Protein AF-A0A8T5BST2-F1 (afdb_monomer_lite)

pLDDT: mean 91.3, std 5.73, range [65.06, 97.19]

Radius of gyration: 20.76 Å; chains: 1; bounding box: 47×35×54 Å

Structure (mmCIF, N/CA/C/O backbone):
data_AF-A0A8T5BST2-F1
#
_entry.id   AF-A0A8T5BST2-F1
#
loop_
_atom_site.group_PDB
_atom_site.id
_atom_site.type_symbol
_atom_site.label_atom_id
_atom_site.label_alt_id
_atom_site.label_comp_id
_atom_site.label_asym_id
_atom_site.label_entity_id
_atom_site.label_seq_id
_atom_site.pdbx_PDB_ins_code
_atom_site.Cartn_x
_atom_site.Cartn_y
_atom_site.Cartn_z
_atom_site.occupancy
_atom_site.B_iso_or_equiv
_atom_site.auth_seq_id
_atom_site.auth_comp_id
_atom_site.auth_asym_id
_atom_site.auth_atom_id
_atom_site.pdbx_PDB_model_num
ATOM 1 N N . MET A 1 1 ? -14.325 8.284 15.922 1.00 65.06 1 MET A N 1
ATOM 2 C CA . MET A 1 1 ? -13.308 7.354 16.415 1.00 65.06 1 MET A CA 1
ATOM 3 C C . MET A 1 1 ? -12.324 8.139 17.246 1.00 65.06 1 MET A C 1
ATOM 5 O O . MET A 1 1 ? -11.515 8.880 16.693 1.00 65.06 1 MET A O 1
ATOM 9 N N . THR A 1 2 ? -12.510 8.076 18.554 1.00 69.31 2 THR A N 1
ATOM 10 C CA . THR A 1 2 ? -11.565 8.574 19.554 1.00 69.31 2 THR A CA 1
ATOM 11 C C . THR A 1 2 ? -10.513 7.501 19.838 1.00 69.31 2 THR A C 1
ATOM 13 O O . THR A 1 2 ? -10.646 6.361 19.393 1.00 69.31 2 THR A O 1
ATOM 16 N N . ASP A 1 3 ? -9.465 7.852 20.577 1.00 71.75 3 ASP A N 1
ATOM 17 C CA . ASP A 1 3 ? -8.414 6.894 20.945 1.00 71.75 3 ASP A CA 1
ATOM 18 C C . ASP A 1 3 ? -8.901 5.861 21.964 1.00 71.75 3 ASP A C 1
ATOM 20 O O . ASP A 1 3 ? -8.457 4.719 21.942 1.00 71.75 3 ASP A O 1
ATOM 24 N N . ALA A 1 4 ? -9.853 6.247 22.819 1.00 74.56 4 ALA A N 1
ATOM 25 C CA . ALA A 1 4 ? -10.500 5.337 23.757 1.00 74.56 4 ALA A CA 1
ATOM 26 C C . ALA A 1 4 ? -11.308 4.267 23.009 1.00 74.56 4 ALA A C 1
ATOM 28 O O . ALA A 1 4 ? -11.070 3.081 23.202 1.00 74.56 4 ALA A O 1
ATOM 29 N N . GLU A 1 5 ? -12.154 4.685 22.054 1.00 82.94 5 GLU A N 1
ATOM 30 C CA . GLU A 1 5 ? -12.903 3.755 21.191 1.00 82.94 5 GLU A CA 1
ATOM 31 C C . GLU A 1 5 ? -11.960 2.804 20.436 1.00 82.94 5 GLU A C 1
ATOM 33 O O . GLU A 1 5 ? -12.295 1.650 20.186 1.00 82.94 5 GLU A O 1
ATOM 38 N N . LEU A 1 6 ? -10.770 3.286 20.068 1.00 84.38 6 LEU A N 1
ATOM 39 C CA . LEU A 1 6 ? -9.761 2.493 19.381 1.00 84.38 6 LEU A CA 1
ATOM 40 C C . LEU A 1 6 ? -9.163 1.401 20.270 1.00 84.38 6 LEU A C 1
ATOM 42 O O . LEU A 1 6 ? -9.034 0.261 19.825 1.00 84.38 6 LEU A O 1
ATOM 46 N N . GLY A 1 7 ? -8.811 1.757 21.506 1.00 88.06 7 GLY A N 1
ATOM 47 C CA . GLY A 1 7 ? -8.307 0.819 22.506 1.00 88.06 7 GLY A CA 1
ATOM 48 C C . GLY A 1 7 ? -9.335 -0.259 22.833 1.00 88.06 7 GLY A C 1
ATOM 49 O O . GLY A 1 7 ? -8.996 -1.439 22.821 1.00 88.06 7 GLY A O 1
ATOM 50 N N . ASP A 1 8 ? -10.598 0.128 23.015 1.00 91.38 8 ASP A N 1
ATOM 51 C CA . ASP A 1 8 ? -11.689 -0.811 23.296 1.00 91.38 8 ASP A CA 1
ATOM 52 C C . ASP A 1 8 ? -11.860 -1.831 22.161 1.00 91.38 8 ASP A C 1
ATOM 54 O O . ASP A 1 8 ? -11.932 -3.035 22.407 1.00 91.38 8 ASP A O 1
ATOM 58 N N . ILE A 1 9 ? -11.847 -1.375 20.901 1.00 91.12 9 ILE A N 1
ATOM 59 C CA . ILE A 1 9 ? -11.944 -2.261 19.729 1.00 91.12 9 ILE A CA 1
ATOM 60 C C . ILE A 1 9 ? -10.764 -3.242 19.672 1.00 91.12 9 ILE A C 1
ATOM 62 O O . ILE A 1 9 ? -10.961 -4.419 19.362 1.00 91.12 9 ILE A O 1
ATOM 66 N N . LEU A 1 10 ? -9.543 -2.775 19.949 1.00 92.56 10 LEU A N 1
ATOM 67 C CA . LEU A 1 10 ? -8.352 -3.625 19.930 1.00 92.56 10 LEU A CA 1
ATOM 68 C C . LEU A 1 10 ? -8.362 -4.650 21.069 1.00 92.56 10 LEU A C 1
ATOM 70 O O . LEU A 1 10 ? -8.063 -5.817 20.822 1.00 92.56 10 LEU A O 1
ATOM 74 N N . ASN A 1 11 ? -8.766 -4.253 22.276 1.00 92.75 11 ASN A N 1
ATOM 75 C CA . ASN A 1 11 ? -8.894 -5.165 23.414 1.00 92.75 11 ASN A CA 1
ATOM 76 C C . ASN A 1 11 ? -9.928 -6.258 23.133 1.00 92.75 11 ASN A C 1
ATOM 78 O O . ASN A 1 11 ? -9.613 -7.437 23.273 1.00 92.75 11 ASN A O 1
ATOM 82 N N . ILE A 1 12 ? -11.110 -5.890 22.622 1.00 94.88 12 ILE A N 1
ATOM 83 C CA . ILE A 1 12 ? -12.140 -6.859 22.213 1.00 94.88 12 ILE A CA 1
ATOM 84 C C . ILE A 1 12 ? -11.582 -7.836 21.169 1.00 94.88 12 ILE A C 1
ATOM 86 O O . ILE A 1 12 ? -11.857 -9.037 21.228 1.00 94.88 12 ILE A O 1
ATOM 90 N N . ALA A 1 13 ? -10.787 -7.349 20.210 1.00 93.94 13 ALA A N 1
ATOM 91 C CA . ALA A 1 13 ? -10.168 -8.204 19.202 1.00 93.94 13 ALA A CA 1
ATOM 92 C C . ALA A 1 13 ? -9.190 -9.213 19.831 1.00 93.94 13 ALA A C 1
ATOM 94 O O . ALA A 1 13 ? -9.264 -10.405 19.520 1.00 93.94 13 ALA A O 1
ATOM 95 N N . VAL A 1 14 ? -8.316 -8.761 20.734 1.00 95.38 14 VAL A N 1
ATOM 96 C CA . VAL A 1 14 ? -7.358 -9.620 21.450 1.00 95.38 14 VAL A CA 1
ATOM 97 C C . VAL A 1 14 ? -8.081 -10.661 22.307 1.00 95.38 14 VAL A C 1
ATOM 99 O O . VAL A 1 14 ? -7.779 -11.849 22.202 1.00 95.38 14 VAL A O 1
ATOM 102 N N . GLU A 1 15 ? -9.076 -10.247 23.093 1.00 96.06 15 GLU A N 1
ATOM 103 C CA . GLU A 1 15 ? -9.899 -11.137 23.927 1.00 96.06 15 GLU A CA 1
ATOM 104 C C . GLU A 1 15 ? -10.645 -12.187 23.091 1.00 96.06 15 GLU A C 1
ATOM 106 O O . GLU A 1 15 ? -10.827 -13.325 23.522 1.00 96.06 15 GLU A O 1
ATOM 111 N N . SER A 1 16 ? -11.012 -11.834 21.858 1.00 96.75 16 SER A N 1
ATOM 112 C CA . SER A 1 16 ? -11.639 -12.744 20.892 1.00 96.75 16 SER A CA 1
ATOM 113 C C . SER A 1 16 ? -10.642 -13.673 20.179 1.00 96.75 16 SER A C 1
ATOM 115 O O . SER A 1 16 ? -11.038 -14.441 19.300 1.00 96.75 16 SER A O 1
ATOM 117 N N . GLY A 1 17 ? -9.348 -13.611 20.508 1.00 95.94 17 GLY A N 1
ATOM 118 C CA . GLY A 1 17 ? -8.301 -14.446 19.913 1.00 95.94 17 GLY A CA 1
ATOM 119 C C . GLY A 1 17 ? -7.864 -14.019 18.507 1.00 95.94 17 GLY A C 1
ATOM 120 O O . GLY A 1 17 ? -7.256 -14.815 17.781 1.00 95.94 17 GLY A O 1
ATOM 121 N N . VAL A 1 18 ? -8.166 -12.782 18.095 1.00 96.19 18 VAL A N 1
ATOM 122 C CA . VAL A 1 18 ? -7.688 -12.227 16.821 1.00 96.19 18 VAL A CA 1
ATOM 123 C C . VAL A 1 18 ? -6.165 -12.111 16.863 1.00 96.19 18 VAL A C 1
ATOM 125 O O . VAL A 1 18 ? -5.595 -11.596 17.815 1.00 96.19 18 VAL A O 1
ATOM 128 N N . LYS A 1 19 ? -5.497 -12.576 15.802 1.00 94.25 19 LYS A N 1
ATOM 129 C CA . LYS A 1 19 ? -4.025 -12.537 15.679 1.00 94.25 19 LYS A CA 1
ATOM 130 C C . LYS A 1 19 ? -3.518 -11.429 14.761 1.00 94.25 19 LYS A C 1
ATOM 132 O O . LYS A 1 19 ? -2.353 -11.045 14.817 1.00 94.25 19 LYS A O 1
ATOM 137 N N . SER A 1 20 ? -4.380 -10.953 13.868 1.00 94.81 20 SER A N 1
ATOM 138 C CA . SER A 1 20 ? -4.004 -9.993 12.841 1.00 94.81 20 SER A CA 1
ATOM 139 C C . SER A 1 20 ? -5.172 -9.120 12.421 1.00 94.81 20 SER A C 1
ATOM 141 O O . SER A 1 20 ? -6.311 -9.588 12.381 1.00 94.81 20 SER A O 1
ATOM 143 N N . ILE A 1 21 ? -4.874 -7.890 12.022 1.00 94.75 21 ILE A N 1
ATOM 144 C CA . ILE A 1 21 ? -5.861 -6.886 11.621 1.00 94.75 21 ILE A CA 1
ATOM 145 C C . ILE A 1 21 ? -5.490 -6.267 10.274 1.00 94.75 21 ILE A C 1
ATOM 147 O O . ILE A 1 21 ? -4.318 -6.181 9.910 1.00 94.75 21 ILE A O 1
ATOM 151 N N . VAL A 1 22 ? -6.499 -5.819 9.526 1.00 94.25 22 VAL A N 1
ATOM 152 C CA . VAL A 1 22 ? -6.330 -5.236 8.188 1.00 94.25 22 VAL A CA 1
ATOM 153 C C . VAL A 1 22 ? -6.828 -3.799 8.178 1.00 94.25 22 VAL A C 1
ATOM 155 O O . VAL A 1 22 ? -7.992 -3.534 8.477 1.00 94.25 22 VAL A O 1
ATOM 158 N N . LEU A 1 23 ? -5.968 -2.862 7.779 1.00 91.12 23 LEU A N 1
ATOM 159 C CA . LEU A 1 23 ? -6.308 -1.441 7.762 1.00 91.12 23 LEU A CA 1
ATOM 160 C C . LEU A 1 23 ? -6.945 -1.015 6.444 1.00 91.12 23 LEU A C 1
ATOM 162 O O . LEU A 1 23 ? -6.314 -1.016 5.383 1.00 91.12 23 LEU A O 1
ATOM 166 N N . GLY A 1 24 ? -8.181 -0.533 6.528 1.00 86.75 24 GLY A N 1
ATOM 167 C CA . GLY A 1 24 ? -8.872 0.146 5.435 1.00 86.75 24 GLY A CA 1
ATOM 168 C C . GLY A 1 24 ? -8.629 1.657 5.422 1.00 86.75 24 GLY A C 1
ATOM 169 O O . GLY A 1 24 ? -8.236 2.256 6.422 1.00 86.75 24 GLY A O 1
ATOM 170 N N . SER A 1 25 ? -8.858 2.296 4.276 1.00 85.88 25 SER A N 1
ATOM 171 C CA . SER A 1 25 ? -9.171 3.730 4.220 1.00 85.88 25 SER A CA 1
ATOM 172 C C . SER A 1 25 ? -10.651 3.906 3.893 1.00 85.88 25 SER A C 1
ATOM 174 O O . SER A 1 25 ? -11.274 3.041 3.273 1.00 85.88 25 SER A O 1
ATOM 176 N N . LEU A 1 26 ? -11.230 5.021 4.335 1.00 89.19 26 LEU A N 1
ATOM 177 C CA . LEU A 1 26 ? -12.620 5.333 4.046 1.00 89.19 26 LEU A CA 1
ATOM 178 C C . LEU A 1 26 ? -12.710 6.052 2.695 1.00 89.19 26 LEU A C 1
ATOM 180 O O . LEU A 1 26 ? -11.985 7.010 2.420 1.00 89.19 26 LEU A O 1
ATOM 184 N N . ARG A 1 27 ? -13.644 5.606 1.857 1.00 91.88 27 ARG A N 1
ATOM 185 C CA . ARG A 1 27 ? -14.080 6.337 0.668 1.00 91.88 27 ARG A CA 1
ATOM 186 C C . ARG A 1 27 ? -15.522 6.757 0.857 1.00 91.88 27 ARG A C 1
ATOM 188 O O . ARG A 1 27 ? -16.356 5.954 1.269 1.00 91.88 27 ARG A O 1
ATOM 195 N N . VAL A 1 28 ? -15.817 8.006 0.533 1.00 95.06 28 VAL A N 1
ATOM 196 C CA . VAL A 1 28 ? -17.158 8.571 0.671 1.00 95.06 28 VAL A CA 1
ATOM 197 C C . VAL A 1 28 ? -17.638 9.164 -0.645 1.00 95.06 28 VAL A C 1
ATOM 199 O O . VAL A 1 28 ? -16.853 9.576 -1.497 1.00 95.06 28 VAL A O 1
ATOM 202 N N . THR A 1 29 ? -18.955 9.181 -0.812 1.00 96.06 29 THR A N 1
ATOM 203 C CA . THR A 1 29 ? -19.660 9.912 -1.869 1.00 96.06 29 THR A CA 1
ATOM 204 C C . THR A 1 29 ? -20.497 11.011 -1.225 1.00 96.06 29 THR A C 1
ATOM 206 O O . THR A 1 29 ? -20.734 10.991 -0.013 1.00 96.06 29 THR A O 1
ATOM 209 N N . GLU A 1 30 ? -21.004 11.938 -2.035 1.00 95.38 30 GLU A N 1
ATOM 210 C CA . GLU A 1 30 ? -21.942 12.966 -1.573 1.00 95.38 30 GLU A CA 1
ATOM 211 C C . GLU A 1 30 ? -23.179 12.351 -0.903 1.00 95.38 30 GLU A C 1
ATOM 213 O O . GLU A 1 30 ? -23.580 12.768 0.184 1.00 95.38 30 GLU A O 1
ATOM 218 N N . ARG A 1 31 ? -23.716 11.275 -1.493 1.00 95.75 31 ARG A N 1
ATOM 219 C CA . ARG A 1 31 ? -24.851 10.531 -0.935 1.00 95.75 31 ARG A CA 1
ATOM 220 C C . ARG A 1 31 ? -24.533 9.929 0.434 1.00 95.75 31 ARG A C 1
ATOM 222 O O . ARG A 1 31 ? -25.361 10.021 1.331 1.00 95.75 31 ARG A O 1
ATOM 229 N N . ILE A 1 32 ? -23.346 9.340 0.608 1.00 95.25 32 ILE A N 1
ATOM 230 C CA . ILE A 1 32 ? -22.934 8.752 1.895 1.00 95.25 32 ILE A CA 1
ATOM 231 C C . ILE A 1 32 ? -22.893 9.829 2.984 1.00 95.25 32 ILE A C 1
ATOM 233 O O . ILE A 1 32 ? -23.502 9.642 4.035 1.00 95.25 32 ILE A O 1
ATOM 237 N N . LEU A 1 33 ? -22.240 10.972 2.733 1.00 94.81 33 LEU A N 1
ATOM 238 C CA . LEU A 1 33 ? -22.175 12.043 3.735 1.00 94.81 33 LEU A CA 1
ATOM 239 C C . LEU A 1 33 ? -23.549 12.645 4.034 1.00 94.81 33 LEU A C 1
ATOM 241 O O . LEU A 1 33 ? -23.845 12.915 5.197 1.00 94.81 33 LEU A O 1
ATOM 245 N N . LYS A 1 34 ? -24.404 12.822 3.019 1.00 95.12 34 LYS A N 1
ATOM 246 C CA . LYS A 1 34 ? -25.779 13.304 3.209 1.00 95.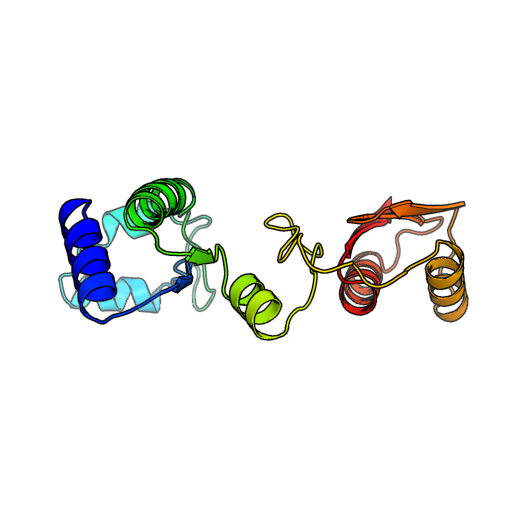12 34 LYS A CA 1
ATOM 247 C C . LYS A 1 34 ? -26.583 12.363 4.108 1.00 95.12 34 LYS A C 1
ATOM 249 O O . LYS A 1 34 ? -27.227 12.832 5.042 1.00 95.12 34 LYS A O 1
ATOM 254 N N . ASN A 1 35 ? -26.501 11.057 3.860 1.00 96.31 35 ASN A N 1
ATOM 255 C CA . ASN A 1 35 ? -27.209 10.055 4.652 1.00 96.31 35 ASN A CA 1
ATOM 256 C C . ASN A 1 35 ? -26.717 10.039 6.108 1.00 96.31 35 ASN A C 1
ATOM 258 O O . ASN A 1 35 ? -27.526 10.052 7.032 1.00 96.31 35 ASN A O 1
ATOM 262 N N . LEU A 1 36 ? -25.400 10.092 6.327 1.00 94.94 36 LEU A N 1
ATOM 263 C CA . LEU A 1 36 ? -24.829 10.172 7.675 1.00 94.94 36 LEU A CA 1
ATOM 264 C C . LEU A 1 36 ? -25.287 11.440 8.413 1.00 94.94 36 LEU A C 1
ATOM 266 O O . LEU A 1 36 ? -25.725 11.350 9.559 1.00 94.94 36 LEU A O 1
ATOM 270 N N . LYS A 1 37 ? -25.282 12.602 7.743 1.00 95.75 37 LYS A N 1
ATOM 271 C CA . LYS A 1 37 ? -25.811 13.857 8.308 1.00 95.75 37 LYS A CA 1
ATOM 272 C C . LYS A 1 37 ? -27.287 13.740 8.687 1.00 95.75 37 LYS A C 1
ATOM 274 O O . LYS A 1 37 ? -27.662 14.194 9.762 1.00 95.75 37 LYS A O 1
ATOM 279 N N . SER A 1 38 ? -28.117 13.120 7.840 1.00 97.19 38 SER A N 1
ATOM 280 C CA . SER A 1 38 ? -29.548 12.940 8.137 1.00 97.19 38 SER A CA 1
ATOM 281 C C . SER A 1 38 ? -29.817 12.020 9.329 1.00 97.19 38 SER A C 1
ATOM 283 O O . SER A 1 38 ? -30.859 12.144 9.958 1.00 97.19 38 SER A O 1
ATOM 285 N N . LEU A 1 39 ? -28.869 11.141 9.666 1.00 96.81 39 LEU A N 1
ATOM 286 C CA . LEU A 1 39 ? -28.919 10.282 10.853 1.00 96.81 39 LEU A CA 1
ATOM 287 C C . LEU A 1 39 ? -28.334 10.958 12.108 1.00 96.81 39 LEU A C 1
ATOM 289 O O . LEU A 1 39 ? -28.174 10.307 13.134 1.00 96.81 39 LEU A O 1
ATOM 293 N N . GLY A 1 40 ? -27.972 12.244 12.037 1.00 95.44 40 GLY A N 1
ATOM 294 C CA . GLY A 1 40 ? -27.385 12.982 13.159 1.00 95.44 40 GLY A CA 1
ATOM 295 C C . GLY A 1 40 ? -25.894 12.713 13.390 1.00 95.44 40 GLY A C 1
ATOM 296 O O . GLY A 1 40 ? -25.337 13.176 14.384 1.00 95.44 40 GLY A O 1
ATOM 297 N N . VAL A 1 41 ? -25.213 12.006 12.480 1.00 94.06 41 VAL A N 1
ATOM 298 C CA . VAL A 1 41 ? -23.774 11.737 12.605 1.00 94.06 41 VAL A CA 1
ATOM 299 C C . VAL A 1 41 ? -22.977 13.000 12.277 1.00 94.06 41 VAL A C 1
ATOM 301 O O . VAL A 1 41 ? -23.118 13.595 11.205 1.00 94.06 41 VAL A O 1
ATOM 304 N N . ASN A 1 42 ? -22.077 13.397 13.180 1.00 92.44 42 ASN A N 1
ATOM 305 C CA . ASN A 1 42 ? -21.153 14.499 12.930 1.00 92.44 42 ASN A CA 1
ATOM 306 C C . ASN A 1 42 ? -20.066 14.083 11.925 1.00 92.44 42 ASN A C 1
ATOM 308 O O . ASN A 1 42 ? -19.110 13.391 12.268 1.00 92.44 42 ASN A O 1
ATOM 312 N N . VAL A 1 43 ? -20.187 14.553 10.682 1.00 94.25 43 VAL A N 1
ATOM 313 C CA . VAL A 1 43 ? -19.243 14.233 9.598 1.00 94.25 43 VAL A CA 1
ATOM 314 C C . VAL A 1 43 ? -18.154 15.286 9.373 1.00 94.25 43 VAL A C 1
ATOM 316 O O . VAL A 1 43 ? -17.374 15.142 8.433 1.00 94.25 43 VAL A O 1
ATOM 319 N N . LYS A 1 44 ? -18.054 16.327 10.214 1.00 93.44 44 LYS A N 1
ATOM 320 C CA . LYS A 1 44 ? -17.088 17.429 10.012 1.00 93.44 44 LYS A CA 1
ATOM 321 C C . LYS A 1 44 ? -15.650 16.929 9.873 1.00 93.44 44 LYS A C 1
ATOM 323 O O . LYS A 1 44 ? -14.892 17.439 9.056 1.00 93.44 44 LYS A O 1
ATOM 328 N N . GLU A 1 45 ? -15.277 15.921 10.658 1.00 90.69 45 GLU A N 1
ATOM 329 C CA . GLU A 1 45 ? -13.931 15.349 10.607 1.00 90.69 45 GLU A CA 1
ATOM 330 C C . GLU A 1 45 ? -13.678 14.574 9.306 1.00 90.69 45 GLU A C 1
ATOM 332 O O . GLU A 1 45 ? -12.595 14.652 8.730 1.00 90.69 45 GLU A O 1
ATOM 337 N N . VAL A 1 46 ? -14.700 13.892 8.783 1.00 91.81 46 VAL A N 1
ATOM 338 C CA . VAL A 1 46 ? -14.625 13.209 7.485 1.00 91.81 46 VAL A CA 1
ATOM 339 C C . VAL A 1 46 ? -14.466 14.230 6.356 1.00 91.81 46 VAL A C 1
ATOM 341 O O . VAL A 1 46 ? -13.623 14.043 5.480 1.00 91.81 46 VAL A O 1
ATOM 344 N N . GLU A 1 47 ? -15.220 15.332 6.402 1.00 93.50 47 GLU A N 1
ATOM 345 C CA . GLU A 1 47 ? -15.155 16.418 5.414 1.00 93.50 47 GLU A CA 1
ATOM 346 C C . GLU A 1 47 ? -13.777 17.090 5.378 1.00 93.50 47 GLU A C 1
ATOM 348 O O . GLU A 1 47 ? -13.219 17.284 4.297 1.00 93.50 47 GLU A O 1
ATOM 353 N N . LYS A 1 48 ? -13.181 17.370 6.545 1.00 94.00 48 LYS A N 1
ATOM 354 C CA . LYS A 1 48 ? -11.815 17.921 6.652 1.00 94.00 48 LYS A CA 1
ATOM 355 C C . LYS A 1 48 ? -10.751 17.008 6.044 1.00 94.00 48 LYS A C 1
ATOM 357 O O . LYS A 1 48 ? -9.709 17.480 5.592 1.00 94.00 48 LYS A O 1
ATOM 362 N N . ARG A 1 49 ? -10.998 15.698 6.048 1.00 93.94 49 ARG A N 1
ATOM 363 C CA . ARG A 1 49 ? -10.059 14.681 5.566 1.00 93.94 49 ARG A CA 1
ATOM 364 C C . ARG A 1 49 ? -10.228 14.357 4.089 1.00 93.94 49 ARG A C 1
ATOM 366 O O . ARG A 1 49 ? -9.441 13.568 3.570 1.00 93.94 49 ARG A O 1
ATOM 373 N N . LEU A 1 50 ? -11.205 14.935 3.393 1.00 94.88 50 LEU A N 1
ATOM 374 C CA . LEU A 1 50 ? -11.390 14.693 1.966 1.00 94.88 50 LEU A CA 1
ATOM 375 C C . LEU A 1 50 ? -10.135 15.079 1.176 1.00 94.88 50 LEU A C 1
ATOM 377 O O . LEU A 1 50 ? -9.595 16.177 1.301 1.00 94.88 50 LEU A O 1
ATOM 381 N N . THR A 1 51 ? -9.673 14.172 0.319 1.00 92.88 51 THR A N 1
ATOM 382 C CA . THR A 1 51 ? -8.540 14.454 -0.577 1.00 92.88 51 THR A CA 1
ATOM 383 C C . THR A 1 51 ? -8.918 15.399 -1.717 1.00 92.88 51 THR A C 1
ATOM 385 O O . THR A 1 51 ? -8.041 16.053 -2.282 1.00 92.88 51 THR A O 1
ATOM 388 N N . LYS A 1 52 ? -10.209 15.454 -2.077 1.00 94.00 52 LYS A N 1
ATOM 389 C CA . LYS A 1 52 ? -10.780 16.259 -3.167 1.00 94.00 52 LYS A CA 1
ATOM 390 C C . LYS A 1 52 ? -12.227 16.660 -2.828 1.00 94.00 52 LYS A C 1
ATOM 392 O O . LYS A 1 52 ? -12.865 15.974 -2.034 1.00 94.00 52 LYS A O 1
ATOM 397 N N . PRO A 1 53 ? -12.793 17.709 -3.446 1.00 92.69 53 PRO A N 1
ATOM 398 C CA . PRO A 1 53 ? -14.217 18.007 -3.307 1.00 92.69 53 PRO A CA 1
ATOM 399 C C . PRO A 1 53 ? -15.099 16.855 -3.807 1.00 92.69 53 PRO A C 1
ATOM 401 O O . PRO A 1 53 ? -14.783 16.214 -4.815 1.00 92.69 53 PRO A O 1
ATOM 404 N N . LEU A 1 54 ? -16.224 16.624 -3.130 1.00 91.62 54 LEU A N 1
ATOM 405 C CA . LEU A 1 54 ? -17.240 15.669 -3.574 1.00 91.62 54 LEU A CA 1
ATOM 406 C C . LEU A 1 54 ? -17.992 16.219 -4.786 1.00 91.62 54 LEU A C 1
ATOM 408 O O . LEU A 1 54 ? -18.341 17.397 -4.820 1.00 91.62 54 LEU A O 1
ATOM 412 N N . LYS A 1 55 ? -18.222 15.363 -5.787 1.00 89.81 55 LYS A N 1
ATOM 413 C CA . LYS A 1 55 ? -19.000 15.692 -6.988 1.00 89.81 55 LYS A CA 1
ATOM 414 C C . LYS A 1 55 ? -19.804 14.472 -7.437 1.00 89.81 55 LYS A C 1
ATOM 416 O O . LYS A 1 55 ? -19.230 13.519 -7.976 1.00 89.81 55 LYS A O 1
ATOM 421 N N . GLY A 1 56 ? -21.117 14.504 -7.211 1.00 89.31 56 GLY A N 1
ATOM 422 C CA . GLY A 1 56 ? -22.048 13.471 -7.658 1.00 89.31 56 GLY A CA 1
ATOM 423 C C . GLY A 1 56 ? -21.720 12.084 -7.096 1.00 89.31 56 GLY A C 1
ATOM 424 O O . GLY A 1 56 ? -21.555 11.896 -5.891 1.00 89.31 56 GLY A O 1
ATOM 425 N N . VAL A 1 57 ? -21.618 11.091 -7.983 1.00 91.19 57 VAL A N 1
ATOM 426 C CA . VAL A 1 57 ? -21.434 9.671 -7.620 1.00 91.19 57 VAL A CA 1
ATOM 427 C C . VAL A 1 57 ? -19.977 9.262 -7.382 1.00 91.19 57 VAL A C 1
ATOM 429 O O . VAL A 1 57 ? -19.712 8.114 -7.023 1.00 91.19 57 VAL A O 1
ATOM 432 N N . LYS A 1 58 ? -19.015 10.169 -7.587 1.00 93.31 58 LYS A N 1
ATOM 433 C CA . LYS A 1 58 ? -17.592 9.835 -7.497 1.00 93.31 58 LYS A CA 1
ATOM 434 C C . LYS A 1 58 ? -17.190 9.543 -6.052 1.00 93.31 58 LYS A C 1
ATOM 436 O O . LYS A 1 58 ? -17.423 10.354 -5.159 1.00 93.31 58 LYS A O 1
ATOM 441 N N . GLN A 1 59 ? -16.529 8.406 -5.841 1.00 94.25 59 GLN A N 1
ATOM 442 C CA . GLN A 1 59 ? -15.897 8.102 -4.563 1.00 94.25 59 GLN A CA 1
ATOM 443 C C . GLN A 1 59 ? -14.644 8.955 -4.368 1.00 94.25 59 GLN A C 1
ATOM 445 O O . GLN A 1 59 ? -13.781 9.032 -5.247 1.00 94.25 59 GLN A O 1
ATOM 450 N N . VAL A 1 60 ? -14.541 9.565 -3.194 1.00 94.56 60 VAL A N 1
ATOM 451 C CA . VAL A 1 60 ? -13.376 10.328 -2.759 1.00 94.56 60 VAL A CA 1
ATOM 452 C C . VAL A 1 60 ? -12.805 9.678 -1.511 1.00 94.56 60 VAL A C 1
ATOM 454 O O . VAL A 1 60 ? -13.525 9.377 -0.563 1.00 94.56 60 VAL A O 1
ATOM 457 N N . GLU A 1 61 ? -11.498 9.449 -1.527 1.00 92.62 61 GLU A N 1
ATOM 458 C CA . GLU A 1 61 ? -10.756 8.919 -0.389 1.00 92.62 61 GLU A CA 1
ATOM 459 C C . GLU A 1 61 ? -10.523 9.989 0.682 1.00 92.62 61 GLU A C 1
ATOM 461 O O . GLU A 1 61 ? -10.327 11.172 0.369 1.00 92.62 61 GLU A O 1
ATOM 466 N N . THR A 1 62 ? -10.505 9.556 1.941 1.00 92.12 62 THR A N 1
ATOM 467 C CA . THR A 1 62 ? -10.110 10.374 3.086 1.00 92.12 62 THR A CA 1
ATOM 468 C C . THR A 1 62 ? -8.637 10.170 3.447 1.00 92.12 62 THR A C 1
ATOM 470 O O . THR A 1 62 ? -8.083 9.074 3.351 1.00 92.12 62 THR A O 1
ATOM 473 N N . LYS A 1 63 ? -7.978 11.236 3.907 1.00 90.50 63 LYS A N 1
ATOM 474 C CA . LYS A 1 63 ? -6.632 11.178 4.481 1.00 90.50 63 LYS A CA 1
ATOM 475 C C . LYS A 1 63 ? -6.690 10.478 5.841 1.00 90.50 63 LYS A C 1
ATOM 477 O O . LYS A 1 63 ? -7.287 10.994 6.786 1.00 90.50 63 LYS A O 1
ATOM 482 N N . MET A 1 64 ? -6.062 9.305 5.910 1.00 87.69 64 MET A N 1
ATOM 483 C CA . MET A 1 64 ? -6.059 8.426 7.088 1.00 87.69 64 MET A CA 1
ATOM 484 C C . MET A 1 64 ? -4.647 8.090 7.588 1.00 87.69 64 MET A C 1
ATOM 486 O O . MET A 1 64 ? -4.511 7.245 8.463 1.00 87.69 64 MET A O 1
ATOM 490 N N . ALA A 1 65 ? -3.590 8.676 7.013 1.00 86.00 65 ALA A N 1
ATOM 491 C CA . ALA A 1 65 ? -2.208 8.282 7.309 1.00 86.00 65 ALA A CA 1
ATOM 492 C C . ALA A 1 65 ? -1.837 8.481 8.790 1.00 86.00 65 ALA A C 1
ATOM 494 O O . ALA A 1 65 ? -1.234 7.598 9.393 1.00 86.00 65 ALA A O 1
ATOM 495 N N . ASP A 1 66 ? -2.264 9.599 9.377 1.00 87.88 66 ASP A N 1
ATOM 496 C CA . ASP A 1 66 ? -2.110 9.919 10.797 1.00 87.88 66 ASP A CA 1
ATOM 497 C C . ASP A 1 66 ? -2.844 8.908 11.689 1.00 87.88 66 ASP A C 1
ATOM 499 O O . ASP A 1 66 ? -2.242 8.318 12.582 1.00 87.88 66 ASP A O 1
ATOM 503 N N . LEU A 1 67 ? -4.124 8.640 11.407 1.00 85.44 67 LEU A N 1
ATOM 504 C CA . LEU A 1 67 ? -4.931 7.699 12.190 1.00 85.44 67 LEU A CA 1
ATOM 505 C C . LEU A 1 67 ? -4.408 6.263 12.078 1.00 85.44 67 LEU A C 1
ATOM 507 O O . LEU A 1 67 ? -4.352 5.549 13.076 1.00 85.44 67 LEU A O 1
ATOM 511 N N . LYS A 1 68 ? -3.984 5.848 10.879 1.00 87.25 68 LYS A N 1
ATOM 512 C CA . LYS A 1 68 ? -3.383 4.528 10.657 1.00 87.25 68 LYS A CA 1
ATOM 513 C C . LYS A 1 68 ? -2.080 4.370 11.430 1.00 87.25 68 LYS A C 1
ATOM 515 O O . LYS A 1 68 ? -1.894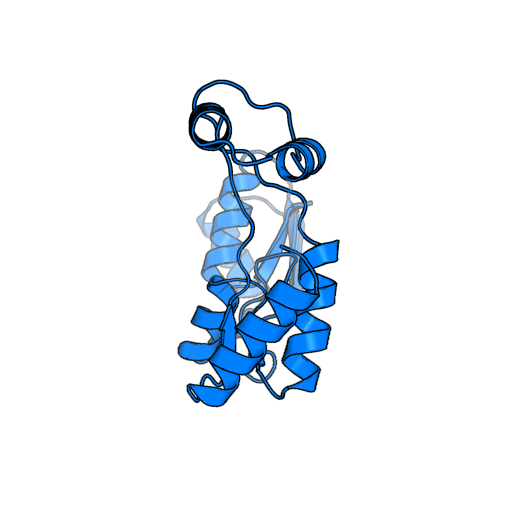 3.327 12.035 1.00 87.25 68 LYS A O 1
ATOM 520 N N . GLY A 1 69 ? -1.212 5.384 11.446 1.00 88.00 69 GLY A N 1
ATOM 521 C CA . GLY A 1 69 ? 0.043 5.327 12.202 1.00 88.00 69 GLY A CA 1
ATOM 522 C C . GLY A 1 69 ? -0.185 5.084 13.695 1.00 88.00 69 GLY A C 1
ATOM 523 O O . GLY A 1 69 ? 0.467 4.233 14.290 1.00 88.00 69 GLY A O 1
ATOM 524 N N . ARG A 1 70 ? -1.176 5.767 14.277 1.00 86.81 70 ARG A N 1
ATOM 525 C CA . ARG A 1 70 ? -1.552 5.589 15.688 1.00 86.81 70 ARG A CA 1
ATOM 526 C C . ARG A 1 70 ? -2.117 4.196 15.964 1.00 86.81 70 ARG A C 1
ATOM 528 O O . ARG A 1 70 ? -1.726 3.565 16.936 1.00 86.81 70 ARG A O 1
ATOM 535 N N . PHE A 1 71 ? -2.990 3.706 15.083 1.00 89.00 71 PHE A N 1
ATOM 536 C CA . PHE A 1 71 ? -3.563 2.366 15.204 1.00 89.00 71 PHE A CA 1
ATOM 537 C C . PHE A 1 71 ? -2.517 1.258 15.085 1.00 89.00 71 PHE A C 1
ATOM 539 O O . PHE A 1 71 ? -2.586 0.291 15.832 1.00 89.00 71 PHE A O 1
ATOM 546 N N . ILE A 1 72 ? -1.553 1.408 14.167 1.00 91.56 72 ILE A N 1
ATOM 547 C CA . ILE A 1 72 ? -0.443 0.461 14.004 1.00 91.56 72 ILE A CA 1
ATOM 548 C C . ILE A 1 72 ? 0.313 0.331 15.325 1.00 91.56 72 ILE A C 1
ATOM 550 O O . ILE A 1 72 ? 0.407 -0.776 15.835 1.00 91.56 72 ILE A O 1
ATOM 554 N N . SER A 1 73 ? 0.745 1.453 15.912 1.00 91.19 73 SER A N 1
ATOM 555 C CA . SER A 1 73 ? 1.486 1.444 17.180 1.00 91.19 73 SER A CA 1
ATOM 556 C C . SER A 1 73 ? 0.711 0.729 18.291 1.00 91.19 73 SER A C 1
ATOM 558 O O . SER A 1 73 ? 1.234 -0.189 18.905 1.00 91.19 73 SER A O 1
ATOM 560 N N . MET A 1 74 ? -0.559 1.094 18.504 1.00 91.69 74 MET A N 1
ATOM 561 C CA . MET A 1 74 ? -1.374 0.495 19.571 1.00 91.69 74 MET A CA 1
ATOM 562 C C . MET A 1 74 ? -1.616 -1.004 19.363 1.00 91.69 74 MET A C 1
ATOM 564 O O . MET A 1 74 ? -1.654 -1.768 20.320 1.00 91.69 74 MET A O 1
ATOM 568 N N . ALA A 1 75 ? -1.818 -1.431 18.119 1.00 93.12 75 ALA A N 1
ATOM 569 C CA . ALA A 1 75 ? -2.047 -2.833 17.809 1.00 93.12 75 ALA A CA 1
ATOM 570 C C . ALA A 1 75 ? -0.771 -3.677 17.940 1.00 93.12 75 ALA A C 1
ATOM 572 O O . ALA A 1 75 ? -0.835 -4.802 18.434 1.00 93.12 75 ALA A O 1
A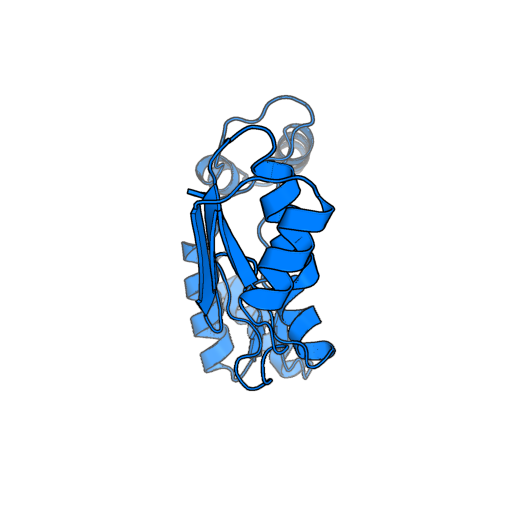TOM 573 N N . GLU A 1 76 ? 0.375 -3.137 17.522 1.00 92.25 76 GLU A N 1
ATOM 574 C CA . GLU A 1 76 ? 1.679 -3.791 17.667 1.00 92.25 76 GLU A CA 1
ATOM 575 C C . GLU A 1 76 ? 2.056 -3.962 19.147 1.00 92.25 76 GLU A C 1
ATOM 577 O O . GLU A 1 76 ? 2.510 -5.043 19.526 1.00 92.25 76 GLU A O 1
ATOM 582 N N . ASP A 1 77 ? 1.769 -2.969 19.998 1.00 93.56 77 ASP A N 1
ATOM 583 C CA . ASP A 1 77 ? 1.968 -3.054 21.457 1.00 93.56 77 ASP A CA 1
ATOM 584 C C . ASP A 1 77 ? 1.145 -4.186 22.104 1.00 93.56 77 ASP A C 1
ATOM 586 O O . ASP A 1 77 ? 1.539 -4.757 23.121 1.00 93.56 77 ASP A O 1
ATOM 590 N N . LEU A 1 78 ? 0.017 -4.551 21.489 1.00 93.62 78 LEU A N 1
ATOM 591 C CA . LEU A 1 78 ? -0.851 -5.657 21.903 1.00 93.62 78 LEU A CA 1
ATOM 592 C C . LEU A 1 78 ? -0.482 -6.999 21.243 1.00 93.62 78 LEU A C 1
ATOM 594 O O . LEU A 1 78 ? -1.199 -7.988 21.401 1.00 93.62 78 LEU A O 1
ATOM 598 N N . GLY A 1 79 ? 0.620 -7.055 20.489 1.00 94.38 79 GLY A N 1
ATOM 599 C CA . GLY A 1 79 ? 1.095 -8.268 19.820 1.00 94.38 79 GLY A CA 1
ATOM 600 C C . GLY A 1 79 ? 0.295 -8.667 18.576 1.00 94.38 79 GLY A C 1
ATOM 601 O O . GLY A 1 79 ? 0.428 -9.798 18.099 1.00 94.38 79 GLY A O 1
ATOM 602 N N . LEU A 1 80 ? -0.535 -7.772 18.030 1.00 95.31 80 LEU A N 1
ATOM 603 C CA . LEU A 1 80 ? -1.284 -8.026 16.801 1.00 95.31 80 LEU A CA 1
ATOM 604 C C . LEU A 1 80 ? -0.409 -7.780 15.571 1.00 95.31 80 LEU A C 1
ATOM 606 O O . LEU A 1 80 ? 0.277 -6.767 15.456 1.00 95.31 80 LEU A O 1
ATOM 610 N N . THR A 1 81 ? -0.507 -8.668 14.581 1.00 93.88 81 THR A N 1
ATOM 611 C CA . THR A 1 81 ? 0.083 -8.410 13.259 1.00 93.88 81 THR A CA 1
ATOM 612 C C . THR A 1 81 ? -0.789 -7.430 12.478 1.00 93.88 81 THR A C 1
ATOM 614 O O . THR A 1 81 ? -1.973 -7.691 12.247 1.00 93.88 81 THR A O 1
ATOM 617 N N . VAL A 1 82 ? -0.215 -6.317 12.024 1.00 94.31 82 VAL A N 1
ATOM 618 C CA . VAL A 1 82 ? -0.962 -5.275 11.308 1.00 94.31 82 VAL A CA 1
ATOM 619 C C . VAL A 1 82 ? -0.657 -5.296 9.814 1.00 94.31 82 VAL A C 1
ATOM 621 O O . VAL A 1 82 ? 0.468 -5.049 9.389 1.00 94.31 82 VAL A O 1
ATOM 624 N N . PHE A 1 83 ? -1.688 -5.513 8.998 1.00 94.50 83 PHE A N 1
ATOM 625 C CA . PHE A 1 83 ? -1.609 -5.383 7.544 1.00 94.50 83 PHE A CA 1
ATOM 626 C C . 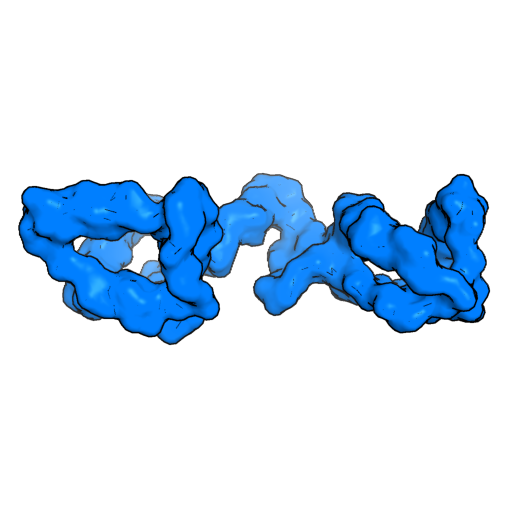PHE A 1 83 ? -2.117 -4.005 7.105 1.00 94.50 83 PHE A C 1
ATOM 628 O O . PHE A 1 83 ? -3.270 -3.638 7.347 1.00 94.50 83 PHE A O 1
ATOM 635 N N . LYS A 1 84 ? -1.282 -3.231 6.408 1.00 90.44 84 LYS A N 1
ATOM 636 C CA . LYS A 1 84 ? -1.539 -1.828 6.019 1.00 90.44 84 LYS A CA 1
ATOM 637 C C . LYS A 1 84 ? -2.638 -1.693 4.961 1.00 90.44 84 LYS A C 1
ATOM 639 O O . LYS A 1 84 ? -3.209 -0.605 4.796 1.00 90.44 84 LYS A O 1
ATOM 644 N N . ALA A 1 85 ? -2.907 -2.781 4.237 1.00 90.69 85 ALA A N 1
ATOM 645 C CA . ALA A 1 85 ? -3.949 -2.898 3.226 1.00 90.69 85 ALA A CA 1
ATOM 646 C C . ALA A 1 85 ? -4.409 -4.356 3.048 1.00 90.69 85 ALA A C 1
ATOM 648 O O . ALA A 1 85 ? -3.670 -5.300 3.322 1.00 90.69 85 ALA A O 1
ATOM 649 N N . ALA A 1 86 ? -5.609 -4.545 2.491 1.00 92.69 86 ALA A N 1
ATOM 650 C CA . ALA A 1 86 ? -6.151 -5.875 2.197 1.00 92.69 86 ALA A CA 1
ATOM 651 C C . ALA A 1 86 ? -5.277 -6.691 1.226 1.00 92.69 86 ALA A C 1
ATOM 653 O O . ALA A 1 86 ? -5.184 -7.908 1.354 1.00 92.69 86 ALA A O 1
ATOM 654 N N . CYS A 1 87 ? -4.593 -6.033 0.283 1.00 93.25 87 CYS A N 1
ATOM 655 C CA . CYS A 1 87 ? -3.677 -6.715 -0.630 1.00 93.25 87 CYS A CA 1
ATOM 656 C C . CYS A 1 87 ? -2.450 -7.306 0.083 1.00 93.25 87 CYS A C 1
ATOM 658 O O . CYS A 1 87 ? -1.975 -8.359 -0.328 1.00 93.25 87 CYS A O 1
ATOM 660 N N . GLU A 1 88 ? -1.963 -6.670 1.153 1.00 94.19 88 GLU A N 1
ATOM 661 C CA . GLU A 1 88 ? -0.854 -7.180 1.965 1.00 94.19 88 GLU A CA 1
ATOM 662 C C . GLU A 1 88 ? -1.283 -8.411 2.765 1.00 94.19 88 GLU A C 1
ATOM 664 O O . GLU A 1 88 ? -0.584 -9.419 2.749 1.00 94.19 88 GLU A O 1
ATOM 669 N N . ALA A 1 89 ? -2.469 -8.364 3.381 1.00 95.00 89 ALA A N 1
ATOM 670 C CA . ALA A 1 89 ? -3.045 -9.514 4.075 1.00 95.00 89 ALA A CA 1
ATOM 671 C C . ALA A 1 89 ? -3.216 -10.715 3.130 1.00 95.00 89 ALA A C 1
ATOM 673 O O . ALA A 1 89 ? -2.875 -11.841 3.483 1.00 95.00 89 ALA A O 1
ATOM 674 N N . ASN A 1 90 ? -3.679 -10.467 1.900 1.00 94.44 90 ASN A N 1
ATOM 675 C CA . ASN A 1 90 ? -3.813 -11.507 0.884 1.00 94.44 90 ASN A CA 1
ATOM 676 C C . ASN A 1 90 ? -2.451 -12.073 0.450 1.00 94.44 90 ASN A C 1
ATOM 678 O O . ASN A 1 90 ? -2.285 -13.286 0.355 1.00 94.44 90 ASN A O 1
ATOM 682 N N . ALA A 1 91 ? -1.461 -11.205 0.219 1.00 93.69 91 ALA A N 1
ATOM 683 C CA . ALA A 1 91 ? -0.103 -11.629 -0.112 1.00 93.69 91 ALA A CA 1
ATOM 684 C C . ALA A 1 91 ? 0.499 -12.499 1.005 1.00 93.69 91 ALA A C 1
ATOM 686 O O . ALA A 1 91 ? 1.078 -13.545 0.725 1.00 93.69 91 ALA A O 1
ATOM 687 N N . HIS A 1 92 ? 0.292 -12.119 2.268 1.00 95.00 92 HIS A N 1
ATOM 688 C CA . HIS A 1 92 ? 0.713 -12.905 3.423 1.00 95.00 92 HIS A CA 1
ATOM 689 C C . HIS A 1 92 ? 0.005 -14.268 3.486 1.00 95.00 92 HIS A C 1
ATOM 691 O O . HIS A 1 92 ? 0.669 -15.294 3.607 1.00 95.00 92 HIS A O 1
ATOM 697 N N . ALA A 1 93 ? -1.326 -14.301 3.346 1.00 94.44 93 ALA A N 1
ATOM 698 C CA . ALA A 1 93 ? -2.118 -15.534 3.398 1.00 94.44 93 ALA A CA 1
ATOM 699 C C . ALA A 1 93 ? -1.721 -16.559 2.321 1.00 94.44 93 ALA A C 1
ATOM 701 O O . ALA A 1 93 ? -1.782 -17.762 2.562 1.00 94.44 93 ALA A O 1
ATOM 702 N N . HIS A 1 94 ? -1.284 -16.086 1.152 1.00 94.00 94 HIS A N 1
ATOM 703 C CA . HIS A 1 94 ? -0.834 -16.932 0.047 1.00 94.00 94 HIS A CA 1
ATOM 704 C C . HIS A 1 94 ? 0.683 -17.156 0.002 1.00 94.00 94 HIS A C 1
ATOM 706 O O . HIS A 1 94 ? 1.168 -17.769 -0.947 1.00 94.00 94 HIS A O 1
ATOM 712 N N . GLY A 1 95 ? 1.448 -16.655 0.978 1.00 93.88 95 GLY A N 1
ATOM 713 C CA . GLY A 1 95 ? 2.908 -16.774 0.960 1.00 93.88 95 GLY A CA 1
ATOM 714 C C . GLY A 1 95 ? 3.543 -16.113 -0.268 1.00 93.88 95 GLY A C 1
ATOM 715 O O . GLY A 1 95 ? 4.541 -16.608 -0.779 1.00 93.88 95 GLY A O 1
ATOM 716 N N . ALA A 1 96 ? 2.949 -15.028 -0.770 1.00 93.12 96 ALA A N 1
ATOM 717 C CA . ALA A 1 96 ? 3.393 -14.312 -1.959 1.00 93.12 96 ALA A CA 1
ATOM 718 C C . ALA A 1 96 ? 4.126 -13.016 -1.592 1.00 93.12 96 ALA A C 1
ATOM 720 O O . ALA A 1 96 ? 3.698 -12.276 -0.705 1.00 93.12 96 ALA A O 1
ATOM 721 N N . TYR A 1 97 ? 5.199 -12.720 -2.323 1.00 94.50 97 TYR A N 1
ATOM 722 C CA . TYR A 1 97 ? 5.918 -11.450 -2.260 1.00 94.50 97 TYR A CA 1
ATOM 723 C C . TYR A 1 97 ? 5.273 -10.408 -3.193 1.00 94.50 97 TYR A C 1
ATOM 725 O O . TYR A 1 97 ? 4.873 -10.736 -4.312 1.00 94.50 97 TYR A O 1
ATOM 733 N N . CYS A 1 98 ? 5.196 -9.137 -2.776 1.00 94.62 98 CYS A N 1
ATOM 734 C CA . CYS A 1 98 ? 4.670 -8.061 -3.626 1.00 94.62 98 CYS A CA 1
ATOM 735 C C . CYS A 1 98 ? 5.323 -6.700 -3.357 1.00 94.62 98 CYS A C 1
ATOM 737 O O . CYS A 1 98 ? 5.312 -6.206 -2.236 1.00 94.62 98 CYS A O 1
ATOM 739 N N . ALA A 1 99 ? 5.786 -6.027 -4.407 1.00 94.88 99 ALA A N 1
ATOM 740 C CA . ALA A 1 99 ? 6.360 -4.681 -4.384 1.00 94.88 99 ALA A CA 1
ATOM 741 C C . ALA A 1 99 ? 5.734 -3.734 -5.429 1.00 94.88 99 ALA A C 1
ATOM 743 O O . ALA A 1 99 ? 6.342 -2.741 -5.816 1.00 94.88 99 ALA A O 1
ATOM 744 N N . MET A 1 100 ? 4.510 -4.006 -5.900 1.00 93.75 100 MET A N 1
ATOM 745 C CA . MET A 1 100 ? 3.871 -3.242 -6.990 1.00 93.75 100 MET A CA 1
ATOM 746 C C . MET A 1 100 ? 3.554 -1.775 -6.654 1.00 93.75 100 MET A C 1
ATOM 748 O O . MET A 1 100 ? 3.440 -0.938 -7.555 1.00 93.75 100 MET A O 1
ATOM 752 N N . CYS A 1 101 ? 3.344 -1.463 -5.373 1.00 91.75 101 CYS A N 1
ATOM 753 C CA . CYS A 1 101 ? 2.840 -0.168 -4.916 1.00 91.75 101 CYS A CA 1
ATOM 754 C C . CYS A 1 101 ? 3.817 0.536 -3.966 1.00 91.75 101 CYS A C 1
ATOM 756 O O . CYS A 1 101 ? 4.859 0.001 -3.605 1.00 91.75 101 CYS A O 1
ATOM 758 N N . SER A 1 102 ? 3.470 1.750 -3.540 1.00 89.19 102 SER A N 1
ATOM 759 C CA . SER A 1 102 ? 4.283 2.547 -2.615 1.00 89.19 102 SER A CA 1
ATOM 760 C C . SER A 1 102 ? 4.206 2.109 -1.148 1.00 89.19 102 SER A C 1
ATOM 762 O O . SER A 1 102 ? 4.944 2.656 -0.340 1.00 89.19 102 SER A O 1
ATOM 764 N N . ILE A 1 103 ? 3.294 1.195 -0.791 1.00 87.75 103 ILE A N 1
ATOM 765 C CA . ILE A 1 103 ? 3.112 0.705 0.590 1.00 87.75 103 ILE A CA 1
ATOM 766 C C . ILE A 1 103 ? 4.049 -0.477 0.890 1.00 87.75 103 ILE A C 1
ATOM 768 O O . ILE A 1 103 ? 4.493 -0.628 2.026 1.00 87.75 103 ILE A O 1
ATOM 772 N N . GLY A 1 104 ? 4.324 -1.308 -0.123 1.00 86.56 104 GLY A N 1
ATOM 773 C CA . GLY A 1 104 ? 5.220 -2.462 -0.023 1.00 86.56 104 GLY A CA 1
ATOM 774 C C . GLY A 1 104 ? 6.710 -2.077 0.006 1.00 86.56 104 GLY A C 1
ATOM 775 O O . GLY A 1 104 ? 7.043 -0.891 -0.027 1.00 86.56 104 GLY A O 1
ATOM 776 N N . PRO A 1 105 ? 7.623 -3.063 0.025 1.00 92.94 105 PRO A N 1
ATOM 777 C CA . PRO A 1 105 ? 7.384 -4.482 -0.246 1.00 92.94 105 PRO A CA 1
ATOM 778 C C . PRO A 1 105 ? 6.625 -5.205 0.878 1.00 92.94 105 PRO A C 1
ATOM 780 O O . PRO A 1 105 ? 6.845 -4.958 2.059 1.00 92.94 105 PRO A O 1
ATOM 783 N N . CYS A 1 106 ? 5.712 -6.089 0.490 1.00 94.12 106 CYS A N 1
ATOM 784 C CA . CYS A 1 106 ? 4.901 -6.931 1.360 1.00 94.12 106 CYS A CA 1
ATOM 785 C C . CYS A 1 106 ? 5.502 -8.338 1.422 1.00 94.12 106 CYS A C 1
ATOM 787 O O . CYS A 1 106 ? 5.966 -8.851 0.403 1.00 94.12 106 CYS A O 1
ATOM 789 N N . ASN A 1 107 ? 5.411 -8.969 2.596 1.00 92.12 107 ASN A N 1
ATOM 790 C CA . ASN A 1 107 ? 5.866 -10.340 2.837 1.00 92.12 107 ASN A CA 1
ATOM 791 C C . ASN A 1 107 ? 7.364 -10.555 2.528 1.00 92.12 107 ASN A C 1
ATOM 793 O O . ASN A 1 107 ? 7.746 -11.453 1.785 1.00 92.12 107 ASN A O 1
ATOM 797 N N . ILE A 1 108 ? 8.219 -9.702 3.103 1.00 90.69 108 ILE A N 1
ATOM 798 C CA . ILE A 1 108 ? 9.672 -9.646 2.839 1.00 90.69 108 ILE A CA 1
ATOM 799 C C . ILE A 1 108 ? 10.437 -10.944 3.143 1.00 90.69 108 ILE A C 1
ATOM 801 O O . ILE A 1 108 ? 11.544 -11.129 2.654 1.00 90.69 108 ILE A O 1
ATOM 805 N N . ASN A 1 109 ? 9.854 -11.843 3.939 1.00 89.88 109 ASN A N 1
ATOM 806 C CA . ASN A 1 109 ? 10.451 -13.140 4.263 1.00 89.88 109 ASN A CA 1
ATOM 807 C C . ASN A 1 109 ? 10.264 -14.171 3.138 1.00 89.88 109 ASN A C 1
ATOM 809 O O . ASN A 1 109 ? 10.878 -15.236 3.162 1.00 89.88 109 ASN A O 1
ATOM 813 N N . VAL A 1 110 ? 9.413 -13.872 2.156 1.00 92.38 110 VAL A N 1
ATOM 814 C CA . VAL A 1 110 ? 9.218 -14.691 0.963 1.00 92.38 110 VAL A CA 1
ATOM 815 C C . VAL A 1 110 ? 10.153 -14.202 -0.132 1.00 92.38 110 VAL A C 1
ATOM 817 O O . VAL A 1 110 ? 10.170 -13.019 -0.469 1.00 92.38 110 VAL A O 1
ATOM 820 N N . LYS A 1 111 ? 10.896 -15.134 -0.737 1.00 89.31 111 LYS A N 1
ATOM 821 C CA . LYS A 1 111 ? 11.766 -14.829 -1.873 1.00 89.31 111 LYS A CA 1
ATOM 822 C C . LYS A 1 111 ? 10.927 -14.307 -3.055 1.00 89.31 111 LYS A C 1
ATOM 824 O O . LYS A 1 111 ? 10.004 -15.003 -3.482 1.00 89.31 111 LYS A O 1
ATOM 829 N N . PRO A 1 112 ? 11.252 -13.135 -3.624 1.00 88.00 112 PRO A N 1
ATOM 830 C CA . PRO A 1 112 ? 10.572 -12.621 -4.809 1.00 88.00 112 PRO A CA 1
ATOM 831 C C . PRO A 1 112 ? 10.703 -13.563 -6.007 1.00 88.00 112 PRO A C 1
ATOM 833 O O . PRO A 1 112 ? 11.725 -14.235 -6.173 1.00 88.00 112 PRO A O 1
ATOM 836 N N . ASN A 1 113 ? 9.712 -13.537 -6.903 1.00 85.81 113 ASN A N 1
ATOM 837 C CA . ASN A 1 113 ? 9.813 -14.214 -8.196 1.00 85.81 113 ASN A CA 1
ATOM 838 C C . ASN A 1 113 ? 11.061 -13.730 -8.944 1.00 85.81 113 ASN A C 1
ATOM 840 O O . ASN A 1 113 ? 11.304 -12.518 -9.028 1.00 85.81 113 ASN A O 1
ATOM 844 N N . HIS A 1 114 ? 11.834 -14.669 -9.493 1.00 89.56 114 HIS A N 1
ATOM 845 C CA . HIS A 1 114 ? 13.022 -14.358 -10.284 1.00 89.56 114 HIS A CA 1
ATOM 846 C C . HIS A 1 114 ? 12.609 -13.636 -11.565 1.00 89.56 114 HIS A C 1
ATOM 848 O O . HIS A 1 114 ? 11.790 -14.144 -12.325 1.00 89.56 114 HIS A O 1
ATOM 854 N N . VAL A 1 115 ? 13.143 -12.434 -11.769 1.00 92.44 115 VAL A N 1
ATOM 855 C CA . VAL A 1 115 ? 12.906 -11.628 -12.968 1.00 92.44 115 VAL A CA 1
ATOM 856 C C . VAL A 1 115 ? 14.239 -11.046 -13.389 1.00 92.44 115 VAL A C 1
ATOM 858 O O . VAL A 1 115 ? 14.881 -10.328 -12.621 1.00 92.44 115 VAL A O 1
ATOM 861 N N . GLU A 1 116 ? 14.635 -11.344 -14.617 1.00 93.56 116 GLU A N 1
ATOM 862 C CA . GLU A 1 116 ? 15.839 -10.803 -15.228 1.00 93.56 116 GLU A CA 1
ATOM 863 C C . GLU A 1 116 ? 15.497 -9.682 -16.203 1.00 93.56 116 GLU A C 1
ATOM 865 O O . GLU A 1 116 ? 14.390 -9.596 -16.745 1.00 93.56 116 GLU A O 1
ATOM 870 N N . SER A 1 117 ? 16.480 -8.825 -16.483 1.00 94.56 117 SER A N 1
ATOM 871 C CA . SER A 1 117 ? 16.326 -7.789 -17.504 1.00 94.56 117 SER A CA 1
ATOM 872 C C . SER A 1 117 ? 16.009 -8.376 -18.883 1.00 94.56 117 SER A C 1
ATOM 874 O O . SER A 1 117 ? 15.330 -7.712 -19.655 1.00 94.56 117 SER A O 1
ATOM 876 N N . SER A 1 118 ? 16.468 -9.593 -19.195 1.00 95.12 118 SER A N 1
ATOM 877 C CA . SER A 1 118 ? 16.119 -10.330 -20.421 1.00 95.12 118 SER A CA 1
ATOM 878 C C . SER A 1 118 ? 14.611 -10.568 -20.528 1.00 95.12 118 SER A C 1
ATOM 880 O O . SER A 1 118 ? 14.014 -10.168 -21.518 1.00 95.12 118 SER A O 1
ATOM 882 N N . ASN A 1 119 ? 13.962 -11.077 -19.474 1.00 93.94 119 ASN A N 1
ATOM 883 C CA . ASN A 1 119 ? 12.522 -11.368 -19.496 1.00 93.94 119 ASN A CA 1
ATOM 884 C C . ASN A 1 119 ? 11.671 -10.119 -19.778 1.00 93.94 119 ASN A C 1
ATOM 886 O O . ASN A 1 119 ? 10.665 -10.180 -20.482 1.00 93.94 119 ASN A O 1
ATOM 890 N N . VAL A 1 120 ? 12.072 -8.972 -19.222 1.00 94.88 120 VAL A N 1
ATOM 891 C CA . VAL A 1 120 ? 11.376 -7.697 -19.449 1.00 94.88 120 VAL A CA 1
ATOM 892 C C . VAL A 1 120 ? 11.622 -7.185 -20.870 1.00 94.88 120 VAL A C 1
ATOM 894 O O . VAL A 1 120 ? 10.700 -6.661 -21.488 1.00 94.88 120 VAL A O 1
ATOM 897 N N . LYS A 1 121 ? 12.839 -7.344 -21.402 1.00 95.38 121 LYS A N 1
ATOM 898 C CA . LYS A 1 121 ? 13.172 -6.988 -22.789 1.00 95.38 121 LYS A CA 1
ATOM 899 C C . LYS A 1 121 ? 12.365 -7.815 -23.788 1.00 95.38 121 LYS A C 1
ATOM 901 O O . LYS A 1 121 ? 11.739 -7.222 -24.657 1.00 95.38 121 LYS A O 1
ATOM 906 N N . ASP A 1 122 ? 12.281 -9.129 -23.589 1.00 95.00 122 ASP A N 1
ATOM 907 C CA . ASP A 1 122 ? 11.505 -10.031 -24.448 1.00 95.00 122 ASP A CA 1
ATOM 908 C C . ASP A 1 122 ? 10.020 -9.631 -24.486 1.00 95.00 122 ASP A C 1
ATOM 910 O O . ASP A 1 122 ? 9.400 -9.598 -25.548 1.00 95.00 122 ASP A O 1
ATOM 914 N N . LEU A 1 123 ? 9.451 -9.256 -23.332 1.00 92.81 123 LEU A N 1
ATOM 915 C CA . LEU A 1 123 ? 8.086 -8.731 -23.246 1.00 92.81 123 LEU A CA 1
ATOM 916 C C . LEU A 1 123 ? 7.927 -7.409 -24.014 1.00 92.81 123 LEU A C 1
ATOM 918 O O . LEU A 1 123 ? 6.934 -7.226 -24.716 1.00 92.81 123 LEU A O 1
ATOM 922 N N . LEU A 1 124 ? 8.875 -6.478 -23.878 1.00 92.62 124 LEU A N 1
ATOM 923 C CA . LEU A 1 124 ? 8.839 -5.195 -24.588 1.00 92.62 124 LEU A CA 1
ATOM 924 C C . LEU A 1 124 ? 8.929 -5.395 -26.104 1.00 92.62 124 LEU A C 1
ATOM 926 O O . LEU A 1 124 ? 8.150 -4.785 -26.839 1.00 92.62 124 LEU A O 1
ATOM 930 N N . ASP A 1 125 ? 9.814 -6.283 -26.552 1.00 93.31 125 ASP A N 1
ATOM 931 C CA . ASP A 1 125 ? 9.995 -6.623 -27.963 1.00 93.31 125 ASP A CA 1
ATOM 932 C C . ASP A 1 125 ? 8.738 -7.306 -28.531 1.00 93.31 125 ASP A C 1
ATOM 934 O O . ASP A 1 125 ? 8.257 -6.913 -29.596 1.00 93.31 125 ASP A O 1
ATOM 938 N N . TYR A 1 126 ? 8.128 -8.238 -27.786 1.00 92.69 126 TYR A N 1
ATOM 939 C CA . TYR A 1 126 ? 6.849 -8.867 -28.147 1.00 92.69 126 TYR A CA 1
ATOM 940 C C . TYR A 1 126 ? 5.705 -7.850 -28.287 1.00 92.69 126 TYR A C 1
ATOM 942 O O . TYR A 1 126 ? 4.867 -7.961 -29.182 1.00 92.69 126 TYR A O 1
ATOM 950 N N . LEU A 1 127 ? 5.675 -6.829 -27.426 1.00 89.75 127 LEU A N 1
ATOM 951 C CA . LEU A 1 127 ? 4.688 -5.745 -27.476 1.00 89.75 127 LEU A CA 1
ATOM 952 C C . LEU A 1 127 ? 5.022 -4.657 -28.516 1.00 89.75 127 LEU A C 1
ATOM 954 O O . LEU A 1 127 ? 4.246 -3.709 -28.672 1.00 89.75 127 LEU A O 1
ATOM 958 N N . GLY A 1 128 ? 6.156 -4.766 -29.218 1.00 90.81 128 GLY A N 1
ATOM 959 C CA . GLY A 1 128 ? 6.618 -3.783 -30.202 1.00 90.81 128 GLY A CA 1
ATOM 960 C C . GLY A 1 128 ? 7.053 -2.446 -29.592 1.00 90.81 128 GLY A C 1
ATOM 961 O O . GLY A 1 128 ? 7.020 -1.416 -30.271 1.00 90.81 128 GLY A O 1
ATOM 962 N N . VAL A 1 129 ? 7.433 -2.434 -28.312 1.00 91.19 129 VAL A N 1
ATOM 963 C CA . VAL A 1 129 ? 7.823 -1.229 -27.572 1.00 91.19 129 VAL A CA 1
ATOM 964 C C . VAL A 1 129 ? 9.326 -1.007 -27.687 1.00 91.19 129 VAL A C 1
ATOM 966 O O . VAL A 1 129 ? 10.134 -1.841 -27.293 1.00 91.19 129 VAL A O 1
ATOM 969 N N . LYS A 1 130 ? 9.723 0.171 -28.168 1.00 91.94 130 LYS A N 1
ATOM 970 C CA . LYS A 1 130 ? 11.135 0.544 -28.288 1.00 91.94 130 LYS A CA 1
ATOM 971 C C . LYS A 1 130 ? 11.658 1.151 -26.982 1.00 91.94 130 LYS A C 1
ATOM 973 O O . LYS A 1 130 ? 11.068 2.089 -26.453 1.00 91.94 130 LYS A O 1
ATOM 978 N N . TYR A 1 131 ? 12.819 0.693 -26.515 1.00 93.31 131 TYR A N 1
ATOM 979 C CA . TYR A 1 131 ? 13.467 1.165 -25.282 1.00 93.31 131 TYR A CA 1
ATOM 980 C C . TYR A 1 131 ? 14.977 1.397 -25.468 1.00 93.31 131 TYR A C 1
ATOM 982 O O . TYR A 1 131 ? 15.598 0.858 -26.386 1.00 93.31 131 TYR A O 1
ATOM 990 N N . TYR A 1 132 ? 15.573 2.235 -24.616 1.00 94.50 132 TYR A N 1
ATOM 991 C CA . TYR A 1 132 ? 17.021 2.459 -24.534 1.00 94.50 132 TYR A CA 1
ATOM 992 C C . TYR A 1 132 ? 17.692 1.491 -23.561 1.00 94.50 132 TYR A C 1
ATOM 994 O O . TYR A 1 132 ? 18.760 0.960 -23.853 1.00 94.50 132 TYR A O 1
ATOM 1002 N N . ASN A 1 133 ? 17.083 1.276 -22.393 1.00 95.12 133 ASN A N 1
ATOM 1003 C CA . ASN A 1 133 ? 17.634 0.425 -21.344 1.00 95.12 133 ASN A CA 1
ATOM 1004 C C . ASN A 1 133 ? 16.529 -0.118 -20.428 1.00 95.12 133 ASN A C 1
ATOM 1006 O O . ASN A 1 133 ? 15.492 0.523 -20.249 1.00 95.12 133 ASN A O 1
ATOM 1010 N N . VAL A 1 134 ? 16.803 -1.270 -19.815 1.00 96.69 134 VAL A N 1
ATOM 1011 C CA . VAL A 1 134 ? 15.978 -1.919 -18.795 1.00 96.69 134 VAL A CA 1
ATOM 1012 C C . VAL A 1 134 ? 16.862 -2.285 -17.608 1.00 96.69 134 VAL A C 1
ATOM 1014 O O . VAL A 1 134 ? 17.841 -3.022 -17.760 1.00 96.69 134 VAL A O 1
ATOM 1017 N N . LYS A 1 135 ? 16.493 -1.808 -16.420 1.00 96.88 135 LYS A N 1
ATOM 1018 C CA . LYS A 1 135 ? 17.139 -2.150 -15.151 1.00 96.88 135 LYS A CA 1
ATOM 1019 C C . LYS A 1 135 ? 16.132 -2.832 -14.236 1.00 96.88 135 LYS A C 1
ATOM 1021 O O . LYS A 1 135 ? 15.092 -2.261 -13.916 1.00 96.88 135 LYS A O 1
ATOM 1026 N N . VAL A 1 136 ? 16.465 -4.035 -13.788 1.00 96.06 136 VAL A N 1
ATOM 1027 C CA . VAL A 1 136 ? 15.660 -4.800 -12.834 1.00 96.06 136 VAL A CA 1
ATOM 1028 C C . VAL A 1 136 ? 16.400 -4.869 -11.505 1.00 96.06 136 VAL A C 1
ATOM 1030 O O . VAL A 1 136 ? 17.595 -5.153 -11.460 1.00 96.06 136 VAL A O 1
ATOM 1033 N N . THR A 1 137 ? 15.689 -4.581 -10.421 1.00 93.06 137 THR A N 1
ATOM 1034 C CA . THR A 1 137 ? 16.122 -4.843 -9.048 1.00 93.06 137 THR A CA 1
ATOM 1035 C C . THR A 1 137 ? 15.111 -5.759 -8.365 1.00 93.06 137 THR A C 1
ATOM 1037 O O . THR A 1 137 ? 14.075 -6.117 -8.930 1.00 93.06 137 THR A O 1
ATOM 1040 N N . GLU A 1 138 ? 15.391 -6.132 -7.121 1.00 90.06 138 GLU A N 1
ATOM 1041 C CA . GLU A 1 138 ? 14.500 -6.980 -6.334 1.00 90.06 138 GLU A CA 1
ATOM 1042 C C . GLU A 1 138 ? 13.066 -6.426 -6.253 1.00 90.06 138 GLU A C 1
ATOM 1044 O O . GLU A 1 138 ? 12.113 -7.167 -6.475 1.00 90.06 138 GLU A O 1
ATOM 1049 N N . ASN A 1 139 ? 12.915 -5.112 -6.058 1.00 93.00 139 ASN A N 1
ATOM 1050 C CA . ASN A 1 139 ? 11.619 -4.487 -5.762 1.00 93.00 139 ASN A CA 1
ATOM 1051 C C . ASN A 1 139 ? 11.100 -3.603 -6.912 1.00 93.00 139 ASN A C 1
ATOM 1053 O O . ASN A 1 139 ? 9.976 -3.093 -6.851 1.00 93.00 139 ASN A O 1
ATOM 1057 N N . LYS A 1 140 ? 11.926 -3.350 -7.935 1.00 94.69 140 LYS A N 1
ATOM 1058 C CA . LYS A 1 140 ? 11.694 -2.280 -8.912 1.00 94.69 140 LYS A CA 1
ATOM 1059 C C . LYS A 1 140 ? 12.153 -2.663 -10.316 1.00 94.69 140 LYS A C 1
ATOM 1061 O O . LYS A 1 140 ? 13.162 -3.338 -10.484 1.00 94.69 140 LYS A O 1
ATOM 1066 N N . ILE A 1 141 ? 11.438 -2.166 -11.319 1.00 95.75 141 ILE A N 1
ATOM 1067 C CA . ILE A 1 141 ? 11.824 -2.216 -12.730 1.00 95.75 141 ILE A CA 1
ATOM 1068 C C . ILE A 1 141 ? 11.838 -0.790 -13.272 1.00 95.75 141 ILE A C 1
ATOM 1070 O O . ILE A 1 141 ? 10.873 -0.044 -13.109 1.00 95.75 141 ILE A O 1
ATOM 1074 N N . GLU A 1 142 ? 12.937 -0.404 -13.906 1.00 95.81 142 GLU A N 1
ATOM 1075 C CA . GLU A 1 142 ? 13.087 0.873 -14.599 1.00 95.81 142 GLU A CA 1
ATOM 1076 C C . GLU A 1 142 ? 13.270 0.604 -16.090 1.00 95.81 142 GLU A C 1
ATOM 1078 O O . GLU A 1 142 ? 14.178 -0.132 -16.485 1.00 95.81 142 GLU A O 1
ATOM 1083 N N . VAL A 1 143 ? 12.415 1.204 -16.914 1.00 94.88 143 VAL A N 1
ATOM 1084 C CA . VAL A 1 143 ? 12.494 1.116 -18.375 1.00 94.88 143 VAL A CA 1
ATOM 1085 C C . VAL A 1 143 ? 12.609 2.526 -18.928 1.00 94.88 143 VAL A C 1
ATOM 1087 O O . VAL A 1 143 ? 11.748 3.360 -18.670 1.00 94.88 143 VAL A O 1
ATOM 1090 N N . ASN A 1 144 ? 13.668 2.789 -19.685 1.00 93.81 144 ASN A N 1
ATOM 1091 C CA . ASN A 1 144 ? 13.830 4.045 -20.412 1.00 93.81 144 ASN A CA 1
ATOM 1092 C C . ASN A 1 144 ? 13.282 3.853 -21.828 1.00 93.81 144 ASN A C 1
ATOM 1094 O O . ASN A 1 144 ? 13.867 3.092 -22.608 1.00 93.81 144 ASN A O 1
ATOM 1098 N N . LEU A 1 145 ? 12.144 4.469 -22.132 1.00 91.62 145 LEU A N 1
ATOM 1099 C CA . LEU A 1 145 ? 11.422 4.255 -23.383 1.00 91.62 145 LEU A CA 1
ATOM 1100 C C . LEU A 1 145 ? 11.933 5.191 -24.485 1.00 91.62 145 LEU A C 1
ATOM 1102 O O . LEU A 1 145 ? 12.310 6.333 -24.235 1.00 91.62 145 LEU A O 1
ATOM 1106 N N . LYS A 1 146 ? 11.929 4.720 -25.739 1.00 89.56 146 LYS A N 1
ATOM 1107 C CA . LYS A 1 146 ? 12.185 5.595 -26.901 1.00 89.56 146 LYS A CA 1
ATOM 1108 C C . LYS A 1 146 ? 10.949 6.399 -27.292 1.00 89.56 146 LYS A C 1
ATOM 1110 O O . LYS A 1 146 ? 11.091 7.475 -27.861 1.00 89.56 146 LYS A O 1
ATOM 1115 N N . ASP A 1 147 ? 9.770 5.861 -26.996 1.00 82.44 147 ASP A N 1
ATOM 1116 C CA . ASP A 1 147 ? 8.474 6.474 -27.254 1.00 82.44 147 ASP A CA 1
ATOM 1117 C C . ASP A 1 147 ? 7.597 6.341 -26.003 1.00 82.44 147 ASP A C 1
ATOM 1119 O O . ASP A 1 147 ? 7.562 5.280 -25.378 1.00 82.44 147 ASP A O 1
ATOM 1123 N N . LYS A 1 148 ? 6.925 7.426 -25.615 1.00 74.06 148 LYS A N 1
ATOM 1124 C CA . LYS A 1 148 ? 6.062 7.471 -24.424 1.00 74.06 148 LYS A CA 1
ATOM 1125 C C . LYS A 1 148 ? 4.627 7.061 -24.722 1.00 74.06 148 LYS A C 1
ATOM 1127 O O . LYS A 1 148 ? 3.835 6.918 -23.787 1.00 74.06 148 LYS A O 1
ATOM 1132 N N . ASP A 1 149 ? 4.291 6.868 -25.991 1.00 65.94 149 ASP A N 1
ATOM 1133 C CA . ASP A 1 149 ? 2.973 6.403 -26.381 1.00 65.94 149 ASP A CA 1
ATOM 1134 C C . ASP A 1 149 ? 2.743 4.997 -25.780 1.00 65.94 149 ASP A C 1
ATOM 1136 O O . ASP A 1 149 ? 3.502 4.067 -26.051 1.00 65.94 149 ASP A O 1
ATOM 1140 N N . ARG A 1 150 ? 1.708 4.841 -24.933 1.00 66.12 150 ARG A N 1
ATOM 1141 C CA . ARG A 1 150 ? 1.326 3.619 -24.163 1.00 66.12 150 ARG A CA 1
ATOM 1142 C C . ARG A 1 150 ? 1.986 3.370 -22.791 1.00 66.12 150 ARG A C 1
ATOM 1144 O O . ARG A 1 150 ? 1.916 2.238 -22.297 1.00 66.12 150 ARG A O 1
ATOM 1151 N N . SER A 1 151 ? 2.542 4.384 -22.124 1.00 71.94 151 SER A N 1
ATOM 1152 C CA . SER A 1 151 ? 3.154 4.220 -20.788 1.00 71.94 151 SER A CA 1
ATOM 1153 C C . SER A 1 151 ? 2.249 3.514 -19.762 1.00 71.94 151 SER A C 1
ATOM 1155 O O . SER A 1 151 ? 2.675 2.566 -19.107 1.00 71.94 151 SER A O 1
ATOM 1157 N N . ASP A 1 152 ? 0.979 3.903 -19.650 1.00 78.50 152 ASP A N 1
ATOM 1158 C CA . ASP A 1 152 ? 0.135 3.475 -18.520 1.00 78.50 152 ASP A CA 1
ATOM 1159 C C . ASP A 1 152 ? -0.259 1.987 -18.588 1.00 78.50 152 ASP A C 1
ATOM 1161 O O . ASP A 1 152 ? -0.276 1.273 -17.576 1.00 78.50 152 ASP A O 1
ATOM 1165 N N . TYR A 1 153 ? -0.546 1.488 -19.797 1.00 85.56 153 TYR A N 1
ATOM 1166 C CA . TYR A 1 153 ? -0.847 0.070 -20.013 1.00 85.56 153 TYR A CA 1
ATOM 1167 C C . TYR A 1 153 ? 0.396 -0.787 -19.775 1.00 85.56 153 TYR A C 1
ATOM 1169 O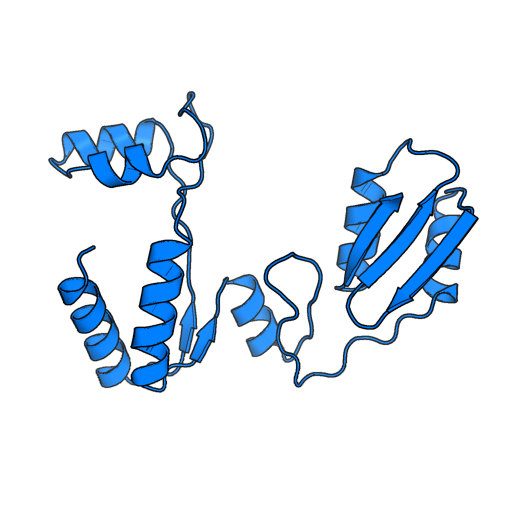 O . TYR A 1 153 ? 0.331 -1.798 -19.073 1.00 85.56 153 TYR A O 1
ATOM 1177 N N . LEU A 1 154 ? 1.541 -0.348 -20.301 1.00 90.12 154 LEU A N 1
ATOM 1178 C CA . LEU A 1 154 ? 2.804 -1.057 -20.149 1.00 90.12 154 LEU A CA 1
ATOM 1179 C C . LEU A 1 154 ? 3.232 -1.144 -18.680 1.00 90.12 154 LEU A C 1
ATOM 1181 O O . LEU A 1 154 ? 3.628 -2.211 -18.209 1.00 90.12 154 LEU A O 1
ATOM 1185 N N . GLU A 1 155 ? 3.097 -0.045 -17.936 1.00 91.25 155 GLU A N 1
ATOM 1186 C CA . GLU A 1 155 ? 3.384 -0.011 -16.503 1.00 91.25 155 GLU A CA 1
ATOM 1187 C C . GLU A 1 155 ? 2.537 -1.050 -15.759 1.00 91.25 155 GLU A C 1
ATOM 1189 O O . GLU A 1 155 ? 3.059 -1.803 -14.933 1.00 91.25 155 GLU A O 1
ATOM 1194 N N . THR A 1 156 ? 1.244 -1.126 -16.084 1.00 90.81 156 THR 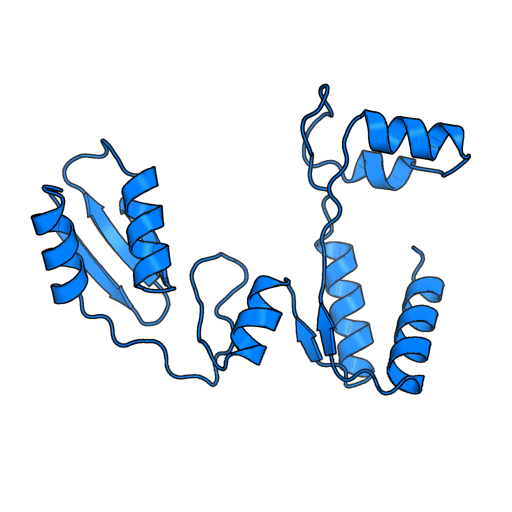A N 1
ATOM 1195 C CA . THR A 1 156 ? 0.300 -2.066 -15.467 1.00 90.81 156 THR A CA 1
ATOM 1196 C C . THR A 1 156 ? 0.664 -3.519 -15.770 1.00 90.81 156 THR A C 1
ATOM 1198 O O . THR A 1 156 ? 0.732 -4.331 -14.846 1.00 90.81 156 THR A O 1
ATOM 1201 N N . VAL A 1 157 ? 0.944 -3.847 -17.034 1.00 91.94 157 VAL A N 1
ATOM 1202 C CA . VAL A 1 157 ? 1.315 -5.211 -17.448 1.00 91.94 157 VAL A CA 1
ATOM 1203 C C . VAL A 1 157 ? 2.595 -5.661 -16.747 1.00 91.94 157 VAL A C 1
ATOM 1205 O O . VAL A 1 157 ? 2.616 -6.734 -16.143 1.00 91.94 157 VAL A O 1
ATOM 1208 N N . ILE A 1 158 ? 3.641 -4.827 -16.755 1.00 93.19 158 ILE A N 1
ATOM 1209 C CA . ILE A 1 158 ? 4.914 -5.166 -16.109 1.00 93.19 158 ILE A CA 1
ATOM 1210 C C . ILE A 1 158 ? 4.711 -5.345 -14.598 1.00 93.19 158 ILE A C 1
ATOM 1212 O O . ILE A 1 158 ? 5.211 -6.318 -14.030 1.00 93.19 158 ILE A O 1
ATOM 1216 N N . LYS A 1 159 ? 3.953 -4.457 -13.936 1.00 93.00 159 LYS A N 1
ATOM 1217 C CA . LYS A 1 159 ? 3.655 -4.576 -12.497 1.00 93.00 159 LYS A CA 1
ATOM 1218 C C . LYS A 1 159 ? 2.974 -5.897 -12.159 1.00 93.00 159 LYS A C 1
ATOM 1220 O O . LYS A 1 159 ? 3.414 -6.567 -11.231 1.00 93.00 159 LYS A O 1
ATOM 1225 N N . LEU A 1 160 ? 1.932 -6.273 -12.902 1.00 90.44 160 LEU A N 1
ATOM 1226 C CA . LEU A 1 160 ? 1.156 -7.488 -12.634 1.00 90.44 160 LEU A CA 1
ATOM 1227 C C . LEU A 1 160 ? 1.956 -8.764 -12.910 1.00 90.44 160 LEU A C 1
ATOM 1229 O O . LEU A 1 160 ? 1.858 -9.713 -12.139 1.00 90.44 160 LEU A O 1
ATOM 1233 N N . ALA A 1 161 ? 2.770 -8.781 -13.968 1.00 90.38 161 ALA A N 1
ATOM 1234 C CA . ALA A 1 161 ? 3.585 -9.944 -14.312 1.00 90.38 161 ALA A CA 1
ATOM 1235 C C . ALA A 1 161 ? 4.748 -10.165 -13.329 1.00 90.38 161 ALA A C 1
ATOM 1237 O O . ALA A 1 161 ? 5.144 -11.298 -13.064 1.00 90.38 161 ALA A O 1
ATOM 1238 N N . THR A 1 162 ? 5.312 -9.082 -12.789 1.00 91.81 162 THR A N 1
ATOM 1239 C CA . THR A 1 162 ? 6.572 -9.137 -12.021 1.00 91.81 162 THR A CA 1
ATOM 1240 C C . THR A 1 162 ? 6.412 -8.863 -10.533 1.00 91.81 162 THR A C 1
ATOM 1242 O O . THR A 1 162 ? 7.369 -9.051 -9.779 1.00 91.81 162 THR A O 1
ATOM 1245 N N . TYR A 1 163 ? 5.233 -8.402 -10.115 1.00 93.19 163 TYR A N 1
ATOM 1246 C CA . TYR A 1 163 ? 4.919 -7.944 -8.764 1.00 93.19 163 TYR A CA 1
ATOM 1247 C C . TYR A 1 163 ? 5.848 -6.826 -8.262 1.00 93.19 163 TYR A C 1
ATOM 1249 O O . TYR A 1 163 ? 6.001 -6.650 -7.057 1.00 93.19 163 TYR A O 1
ATOM 1257 N N . ARG A 1 164 ? 6.469 -6.049 -9.157 1.00 93.56 164 ARG A N 1
ATOM 1258 C CA . ARG A 1 164 ? 7.441 -4.992 -8.822 1.00 93.56 164 ARG A CA 1
ATOM 1259 C C . ARG A 1 164 ? 6.927 -3.614 -9.179 1.00 93.56 164 ARG A C 1
ATOM 1261 O O . ARG A 1 164 ? 6.077 -3.461 -10.051 1.00 93.56 164 ARG A O 1
ATOM 1268 N N . ARG A 1 165 ? 7.473 -2.587 -8.531 1.00 94.19 165 ARG A N 1
ATOM 1269 C CA . ARG A 1 165 ? 7.188 -1.201 -8.895 1.00 94.19 165 ARG A CA 1
ATOM 1270 C C . ARG A 1 165 ? 7.857 -0.887 -10.227 1.00 94.19 165 ARG A C 1
ATOM 1272 O O . ARG A 1 165 ? 9.080 -0.918 -10.321 1.00 94.19 165 ARG A O 1
ATOM 1279 N N . THR A 1 166 ? 7.068 -0.517 -11.222 1.00 94.00 166 THR A N 1
ATOM 1280 C CA . THR A 1 166 ? 7.582 -0.123 -12.536 1.00 94.00 166 THR A CA 1
ATOM 1281 C C . THR A 1 166 ? 7.676 1.391 -12.644 1.00 94.00 166 THR A C 1
ATOM 1283 O O . THR A 1 166 ? 6.751 2.096 -12.243 1.00 94.00 166 THR A O 1
ATOM 1286 N N . ILE A 1 167 ? 8.797 1.886 -13.164 1.00 92.12 167 ILE A N 1
ATOM 1287 C CA . ILE A 1 167 ? 8.982 3.281 -13.565 1.00 92.12 167 ILE A CA 1
ATOM 1288 C C . ILE A 1 167 ? 9.343 3.299 -15.045 1.00 92.12 167 ILE A C 1
ATOM 1290 O O . ILE A 1 167 ? 10.322 2.674 -15.454 1.00 92.12 167 ILE A O 1
ATOM 1294 N N . LEU A 1 168 ? 8.551 4.029 -15.821 1.00 91.12 168 LEU A N 1
ATOM 1295 C CA . LEU A 1 168 ? 8.797 4.282 -17.233 1.00 91.12 168 LEU A CA 1
ATOM 1296 C C . LEU A 1 168 ? 9.331 5.712 -17.373 1.00 91.12 168 LEU A C 1
ATOM 1298 O O . LEU A 1 168 ? 8.680 6.653 -16.912 1.00 91.12 168 LEU A O 1
ATOM 1302 N N . LEU A 1 169 ? 10.536 5.853 -17.927 1.00 87.19 169 LEU A N 1
ATOM 1303 C CA . LEU A 1 169 ? 11.255 7.122 -18.104 1.00 87.19 169 LEU A CA 1
ATOM 1304 C C . LEU A 1 169 ? 11.196 7.585 -19.562 1.00 87.19 169 LEU A C 1
ATOM 1306 O O . LEU A 1 169 ? 11.376 6.711 -20.440 1.00 87.19 169 LEU A O 1
#

Secondary structure (DSSP, 8-state):
--HHHHHHHHHHHHHTT--EEE----EE-HHHHHHHHHTT---HHHHHTBSS---TT--EEB--HHHHHHHHHHHHHTT-EEESSHHHHHHHHTT--B-SSSS--B-TTSPPPP--HHHHHHHHHHTT--EEEEEE-SSEEEEEES--TTHHHHHHHHHHHH-SEEEE-

Foldseek 3Di:
DDVVVLLVVLVVCVVVVNQADADDWDKDAPVRVVVCVVVVHDCPVVVVQWPDDHDHPDITTGDCPVVLVSSVVSNVVVNHHYHHHPVLVVCVVVLHFAQADPVDRHNVVRQFDDDDQVNLVVVCVVVVWAFDDWDDDRAEIETEGPDCPPVVVSQVVCCVVRNHHYDYD

Sequence (169 aa):
MTDAELGDILNIAVESGVKSIVLGSLRVTERILKNLKSLGVNVKEVEKRLTKPLKGVKQVETKMADLKGRFISMAEDLGLTVFKAACEANAHAHGAYCAMCSIGPCNINVKPNHVESSNVKDLLDYLGVKYYNVKVTENKIEVNLKDKDRSDYLETVIKLATYRRTILL